Protein AF-A0A6V7K3H1-F1 (afdb_monomer_lite)

Organism: NCBI:txid1563983

Foldseek 3Di:
DDPQDVQQDDVQVVVCVVVVHADPPDDDDDDSRNHPPD

Secondary structure (DSSP, 8-state):
--HHHHHH-HHHHHHHHHTT---TT-------TTSS--

Structure (mmCIF, N/CA/C/O backbone):
data_AF-A0A6V7K3H1-F1
#
_entry.id   AF-A0A6V7K3H1-F1
#
loop_
_atom_site.group_PDB
_atom_site.id
_atom_site.type_symbol
_atom_site.label_atom_id
_atom_site.label_alt_id
_atom_site.label_comp_id
_atom_site.label_asym_id
_atom_site.label_entity_id
_atom_site.label_seq_id
_atom_site.pdbx_PDB_ins_code
_atom_site.Cartn_x
_atom_site.Cartn_y
_atom_site.Cartn_z
_atom_site.occupancy
_atom_site.B_iso_or_equiv
_atom_site.auth_seq_id
_atom_site.auth_comp_id
_atom_site.auth_asym_id
_atom_site.auth_atom_id
_atom_site.pdbx_PDB_model_num
ATOM 1 N N . ASP A 1 1 ? -2.584 5.245 -4.895 1.00 60.19 1 ASP A N 1
ATOM 2 C CA . ASP A 1 1 ? -3.940 5.762 -4.592 1.00 60.19 1 ASP A CA 1
ATOM 3 C C . ASP A 1 1 ? -4.973 5.389 -5.658 1.00 60.19 1 ASP A C 1
ATOM 5 O O . ASP A 1 1 ? -5.383 6.214 -6.461 1.00 60.19 1 ASP A O 1
ATOM 9 N N . GLY A 1 2 ? -5.401 4.124 -5.683 1.00 83.50 2 GLY A N 1
ATOM 10 C CA . GLY A 1 2 ? -6.455 3.614 -6.578 1.00 83.50 2 GLY A CA 1
ATOM 11 C C . GLY A 1 2 ? -7.752 3.267 -5.835 1.00 83.50 2 GLY A C 1
ATOM 12 O O . GLY A 1 2 ? -7.891 3.567 -4.649 1.00 83.50 2 GLY A O 1
ATOM 13 N N . ALA A 1 3 ? -8.691 2.592 -6.510 1.00 91.88 3 ALA A N 1
ATOM 14 C CA . ALA A 1 3 ? -9.955 2.138 -5.910 1.00 91.88 3 ALA A CA 1
ATOM 15 C C . ALA A 1 3 ? -9.744 1.274 -4.651 1.00 91.88 3 ALA A C 1
ATOM 17 O O . ALA A 1 3 ? -10.418 1.483 -3.647 1.00 91.88 3 ALA A O 1
ATOM 18 N N . ILE A 1 4 ? -8.742 0.389 -4.680 1.00 90.25 4 ILE A N 1
ATOM 19 C CA . ILE A 1 4 ? -8.370 -0.474 -3.549 1.00 90.25 4 ILE A CA 1
ATOM 20 C C . ILE A 1 4 ? -7.886 0.359 -2.353 1.00 90.25 4 ILE A C 1
ATOM 22 O O . ILE A 1 4 ? -8.377 0.168 -1.248 1.00 90.25 4 ILE A O 1
ATOM 26 N N . HIS A 1 5 ? -7.007 1.347 -2.568 1.00 90.81 5 HIS A N 1
ATOM 27 C CA . HIS A 1 5 ? -6.539 2.235 -1.491 1.00 90.81 5 HIS A CA 1
ATOM 28 C C . HIS A 1 5 ? -7.677 3.038 -0.851 1.00 90.81 5 HIS A C 1
ATOM 30 O O . HIS A 1 5 ? -7.707 3.190 0.367 1.00 90.81 5 HIS A O 1
ATOM 36 N N . ARG A 1 6 ? -8.640 3.521 -1.646 1.00 90.88 6 ARG A N 1
ATOM 37 C CA . ARG A 1 6 ? -9.805 4.237 -1.101 1.00 90.88 6 ARG A CA 1
ATOM 38 C C . ARG A 1 6 ? -10.687 3.332 -0.243 1.00 90.88 6 ARG A C 1
ATOM 40 O O . ARG A 1 6 ? -11.156 3.770 0.801 1.00 90.88 6 ARG A O 1
ATOM 47 N N . ALA A 1 7 ? -10.901 2.092 -0.678 1.00 92.75 7 ALA A N 1
ATOM 48 C CA . ALA A 1 7 ? -11.747 1.136 0.026 1.00 92.75 7 ALA A CA 1
ATOM 49 C C . ALA A 1 7 ? -11.072 0.554 1.281 1.00 92.75 7 ALA A C 1
ATOM 51 O O . ALA A 1 7 ? -11.734 0.415 2.303 1.00 92.75 7 ALA A O 1
ATOM 52 N N . ALA A 1 8 ? -9.765 0.277 1.242 1.00 92.62 8 ALA A N 1
ATOM 53 C CA . ALA A 1 8 ? -9.003 -0.197 2.400 1.00 92.62 8 ALA A CA 1
ATOM 54 C C . ALA A 1 8 ? -8.822 0.885 3.478 1.00 92.62 8 ALA A C 1
ATOM 56 O O . ALA A 1 8 ? -8.772 0.577 4.669 1.00 92.62 8 ALA A O 1
ATOM 57 N N . GLY A 1 9 ? -8.790 2.160 3.077 1.00 91.69 9 GLY A N 1
ATOM 58 C CA . GLY A 1 9 ? -8.595 3.298 3.969 1.00 91.69 9 GLY A CA 1
ATOM 59 C C . GLY A 1 9 ? -7.125 3.717 4.106 1.00 91.69 9 GLY A C 1
ATOM 60 O O . GLY A 1 9 ? -6.248 3.162 3.440 1.00 91.69 9 GLY A O 1
ATOM 61 N N . PRO A 1 10 ? -6.839 4.721 4.957 1.00 93.50 10 PRO A N 1
ATOM 62 C CA . PRO A 1 10 ? -5.516 5.348 5.030 1.00 93.50 10 PRO A CA 1
ATOM 63 C C . PRO A 1 10 ? -4.412 4.380 5.468 1.00 93.50 10 PRO A C 1
ATOM 65 O O . PRO A 1 10 ? -3.283 4.499 4.997 1.00 93.50 10 PRO A O 1
ATOM 68 N N . ASN A 1 11 ? -4.744 3.379 6.285 1.00 92.50 11 ASN A N 1
ATOM 69 C CA . ASN A 1 11 ? -3.751 2.465 6.842 1.00 92.50 11 ASN A CA 1
ATOM 70 C C . ASN A 1 11 ? -3.054 1.611 5.772 1.00 92.50 11 ASN A C 1
ATOM 72 O O . ASN A 1 11 ? -1.865 1.349 5.904 1.00 92.50 11 ASN A O 1
ATOM 76 N N . LEU A 1 12 ? -3.726 1.285 4.658 1.00 93.25 12 LEU A N 1
ATOM 77 C CA . LEU A 1 12 ? -3.071 0.578 3.549 1.00 93.25 12 LEU A CA 1
ATOM 78 C C . LEU A 1 12 ? -1.939 1.399 2.933 1.00 93.25 12 LEU A C 1
ATOM 80 O O . LEU A 1 12 ? -0.920 0.860 2.519 1.00 93.25 12 LEU A O 1
ATOM 84 N N . LYS A 1 13 ? -2.100 2.722 2.866 1.00 91.62 13 LYS A N 1
ATOM 85 C CA . LYS A 1 13 ? -1.049 3.602 2.354 1.00 91.62 13 LYS A CA 1
ATOM 86 C C . LYS A 1 13 ? 0.122 3.699 3.333 1.00 91.62 13 LYS A C 1
ATOM 88 O O . LYS A 1 13 ? 1.265 3.716 2.886 1.00 91.62 13 LYS A O 1
ATOM 93 N N . GLU A 1 14 ? -0.167 3.746 4.631 1.00 93.56 14 GLU A N 1
ATOM 94 C CA . GLU A 1 14 ? 0.845 3.770 5.692 1.00 93.56 14 GLU A CA 1
ATOM 95 C C . GLU A 1 14 ? 1.686 2.488 5.689 1.00 93.56 14 GLU A C 1
ATOM 97 O O . GLU A 1 14 ? 2.909 2.570 5.702 1.00 93.56 14 GLU A O 1
ATOM 102 N N . GLU A 1 15 ? 1.064 1.313 5.574 1.00 94.06 15 GLU A N 1
ATOM 103 C CA . GLU A 1 15 ? 1.791 0.039 5.491 1.00 94.06 15 GLU A CA 1
ATOM 104 C C . GLU A 1 15 ? 2.559 -0.108 4.177 1.00 94.06 15 GLU A C 1
ATOM 106 O O . GLU A 1 15 ? 3.736 -0.455 4.193 1.00 94.06 15 GLU A O 1
ATOM 111 N N . CYS A 1 16 ? 1.980 0.259 3.030 1.00 93.56 16 CYS A N 1
ATOM 112 C CA . CYS A 1 16 ? 2.742 0.275 1.778 1.00 93.56 16 CYS A CA 1
ATOM 113 C C . CYS A 1 16 ? 4.001 1.163 1.860 1.00 93.56 16 CYS A C 1
ATOM 115 O O . CYS A 1 16 ? 4.998 0.862 1.202 1.00 93.56 16 CYS A O 1
ATOM 117 N N . ALA A 1 17 ? 3.981 2.233 2.665 1.00 92.75 17 ALA A N 1
ATOM 118 C CA . ALA A 1 17 ? 5.144 3.092 2.872 1.00 92.75 17 ALA A CA 1
ATOM 119 C C . ALA A 1 17 ? 6.252 2.420 3.707 1.00 92.75 17 ALA A C 1
ATOM 121 O O . ALA A 1 17 ? 7.423 2.722 3.490 1.00 92.75 17 ALA A O 1
ATOM 122 N N . THR A 1 18 ? 5.924 1.484 4.606 1.00 93.75 18 THR A N 1
ATOM 123 C CA . THR A 1 18 ? 6.929 0.729 5.385 1.00 93.75 18 THR A CA 1
ATOM 124 C C . THR A 1 18 ? 7.564 -0.411 4.587 1.00 93.75 18 THR A C 1
ATOM 126 O O . THR A 1 18 ? 8.657 -0.869 4.918 1.00 93.75 18 THR A O 1
ATOM 129 N N . LEU A 1 19 ? 6.919 -0.847 3.501 1.00 92.38 19 LEU A N 1
ATOM 130 C CA . LEU A 1 19 ? 7.366 -1.972 2.679 1.00 92.38 19 LEU A CA 1
ATOM 131 C C . LEU A 1 19 ? 8.497 -1.637 1.692 1.00 92.38 19 LEU A C 1
ATOM 133 O O . LEU A 1 19 ? 8.999 -2.555 1.045 1.00 92.38 19 LEU A O 1
ATOM 137 N N . ASN A 1 20 ? 8.934 -0.377 1.576 1.00 91.38 20 ASN A N 1
ATOM 138 C CA . ASN A 1 20 ? 10.000 0.064 0.658 1.00 91.38 20 ASN A CA 1
ATOM 139 C C . ASN A 1 20 ? 9.758 -0.334 -0.817 1.00 91.38 20 ASN A C 1
ATOM 141 O O . ASN A 1 20 ? 10.668 -0.778 -1.516 1.00 91.38 20 ASN A O 1
ATOM 145 N N . GLY A 1 21 ? 8.517 -0.199 -1.297 1.00 91.44 21 GLY A N 1
ATOM 146 C CA . GLY A 1 21 ? 8.137 -0.525 -2.679 1.00 91.44 21 GLY A CA 1
ATOM 147 C C . GLY A 1 21 ? 8.057 -2.030 -2.957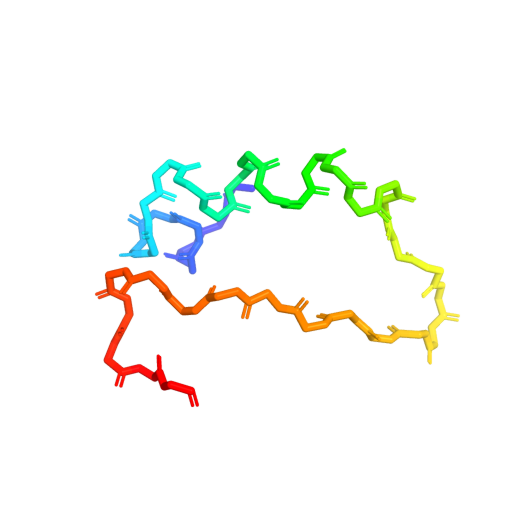 1.00 91.44 21 GLY A C 1
ATOM 148 O O . GLY A 1 21 ? 8.035 -2.840 -2.037 1.00 91.44 21 GLY A O 1
ATOM 149 N N . CYS A 1 22 ? 7.982 -2.428 -4.225 1.00 94.19 22 CYS A N 1
ATOM 150 C CA . CYS A 1 22 ? 7.977 -3.831 -4.648 1.00 94.19 22 CYS A CA 1
ATOM 151 C C . CYS A 1 22 ? 8.683 -3.934 -6.000 1.00 94.19 22 CYS A C 1
ATOM 153 O O . CYS A 1 22 ? 8.367 -3.156 -6.903 1.00 94.19 22 CYS A O 1
ATOM 155 N N . ASN A 1 23 ? 9.646 -4.848 -6.137 1.00 95.38 23 ASN A N 1
ATOM 156 C CA . ASN A 1 23 ? 10.353 -5.011 -7.402 1.00 95.38 23 ASN A CA 1
ATOM 157 C C . ASN A 1 23 ? 9.455 -5.702 -8.433 1.00 95.38 23 ASN A C 1
ATOM 159 O O . ASN A 1 23 ? 8.475 -6.372 -8.098 1.00 95.38 23 ASN A O 1
ATOM 163 N N . VAL A 1 24 ? 9.798 -5.544 -9.710 1.00 95.12 24 VAL A N 1
ATOM 164 C CA . VAL A 1 24 ? 9.088 -6.212 -10.805 1.00 95.12 24 VAL A CA 1
ATOM 165 C C . VAL A 1 24 ? 9.207 -7.728 -10.638 1.00 95.12 24 VAL A C 1
ATOM 167 O O . VAL A 1 24 ? 10.310 -8.252 -10.522 1.00 95.12 24 VAL A O 1
ATOM 170 N N . GLY A 1 25 ? 8.069 -8.424 -10.643 1.00 96.50 25 GLY A N 1
ATOM 171 C CA . GLY A 1 25 ? 8.003 -9.877 -10.447 1.00 96.50 25 GLY A CA 1
ATOM 172 C C . GLY A 1 25 ? 7.884 -10.318 -8.986 1.00 96.50 25 GLY A C 1
ATOM 173 O O . GLY A 1 25 ? 7.651 -11.497 -8.737 1.00 96.50 25 GLY A O 1
ATOM 174 N N . GLU A 1 26 ? 7.979 -9.393 -8.031 1.00 94.62 26 GLU A N 1
ATOM 175 C CA . GLU A 1 26 ? 7.723 -9.666 -6.617 1.00 94.62 26 GLU A CA 1
ATOM 176 C C . GLU A 1 26 ? 6.301 -9.248 -6.221 1.00 94.62 26 GLU A C 1
ATOM 178 O O . GLU A 1 26 ? 5.664 -8.416 -6.873 1.00 94.62 26 GLU A O 1
ATOM 183 N N . ALA A 1 27 ? 5.810 -9.816 -5.119 1.00 93.69 27 ALA A N 1
ATOM 184 C CA . ALA A 1 27 ? 4.568 -9.409 -4.476 1.00 93.69 27 ALA A CA 1
ATOM 185 C C . ALA A 1 27 ? 4.784 -9.296 -2.964 1.00 93.69 27 ALA A C 1
ATOM 187 O O . ALA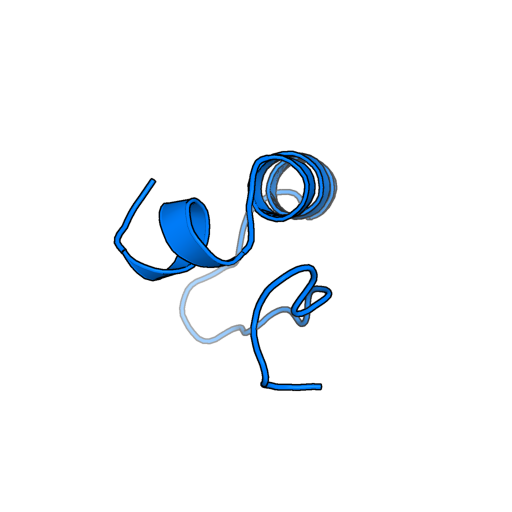 A 1 27 ? 5.510 -10.095 -2.369 1.00 93.69 27 ALA A O 1
ATOM 188 N N . LYS A 1 28 ? 4.134 -8.312 -2.338 1.00 93.69 28 LYS A N 1
ATOM 189 C CA . LYS A 1 28 ? 4.143 -8.116 -0.885 1.00 93.69 28 LYS A CA 1
ATOM 190 C C . LYS A 1 28 ? 2.719 -8.144 -0.363 1.00 93.69 28 LYS A C 1
ATOM 192 O O . LYS A 1 28 ? 1.820 -7.584 -0.988 1.00 93.69 28 LYS A O 1
ATOM 197 N N . ILE A 1 29 ? 2.534 -8.816 0.766 1.00 92.69 29 ILE A N 1
ATOM 198 C CA . ILE A 1 29 ? 1.245 -8.884 1.444 1.00 92.69 29 ILE A CA 1
ATOM 199 C C . ILE A 1 29 ? 1.109 -7.706 2.410 1.00 92.69 29 ILE A C 1
ATOM 201 O O . ILE A 1 29 ? 2.075 -7.312 3.060 1.00 92.69 29 ILE A O 1
ATOM 205 N N . THR A 1 30 ? -0.096 -7.159 2.471 1.00 93.19 30 THR A N 1
ATOM 206 C CA . THR A 1 30 ? -0.521 -6.096 3.386 1.00 93.19 30 THR A CA 1
ATO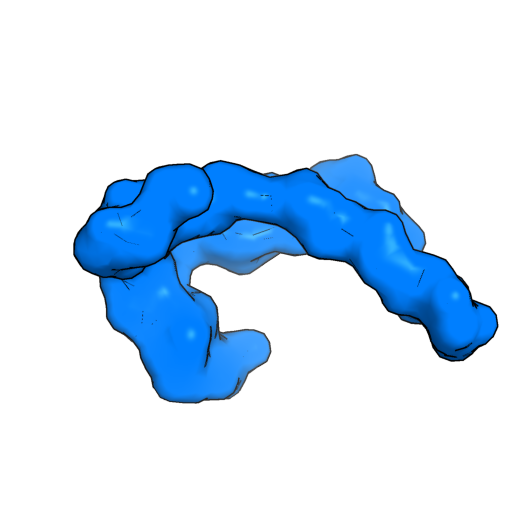M 207 C C . THR A 1 30 ? -1.811 -6.533 4.063 1.00 93.19 30 THR A C 1
ATOM 209 O O . THR A 1 30 ? -2.495 -7.442 3.583 1.00 93.19 30 THR A O 1
ATOM 212 N N . GLY A 1 31 ? -2.207 -5.849 5.128 1.00 92.06 31 GLY A N 1
ATOM 213 C CA . GLY A 1 31 ? -3.557 -5.971 5.657 1.00 92.06 31 GLY A CA 1
ATOM 214 C C . GLY A 1 31 ? -4.620 -5.567 4.626 1.00 92.06 31 GLY A C 1
ATOM 215 O O . GLY A 1 31 ? -4.42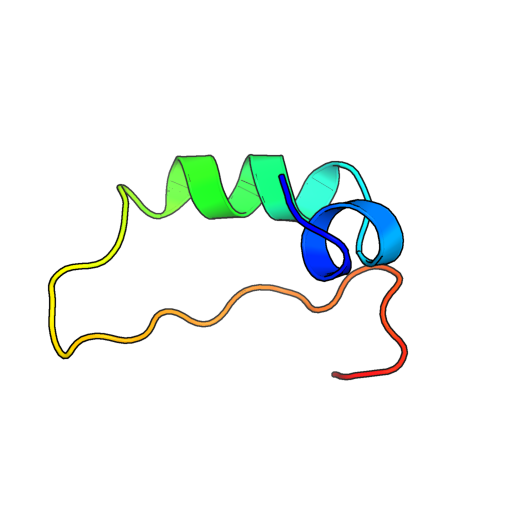7 -4.662 3.812 1.00 92.06 31 GLY A O 1
ATOM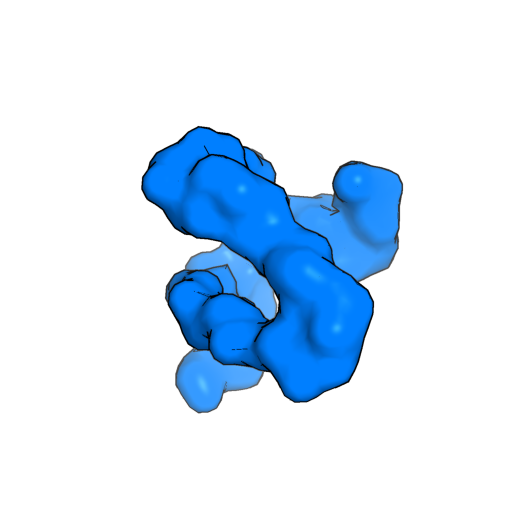 216 N N . GLY A 1 32 ? -5.784 -6.220 4.679 1.00 91.75 32 GLY A N 1
ATOM 217 C CA . GLY A 1 32 ? -6.976 -5.801 3.927 1.00 91.75 32 GLY A CA 1
ATOM 218 C C . GLY A 1 32 ? -7.686 -4.585 4.540 1.00 91.75 32 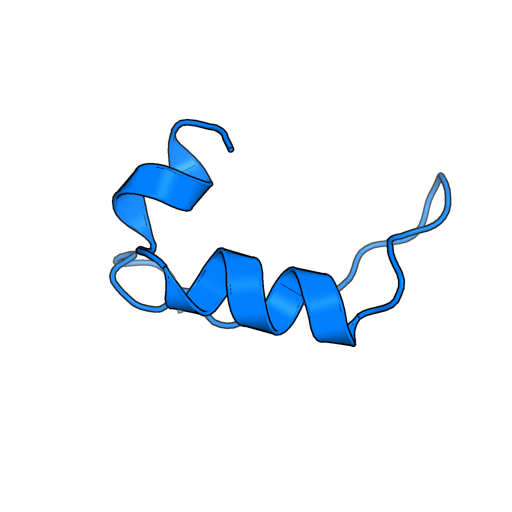GLY A C 1
ATOM 219 O O . GLY A 1 32 ? -8.412 -3.866 3.852 1.00 91.75 32 GLY A O 1
ATOM 220 N N . TYR A 1 33 ? -7.447 -4.304 5.824 1.00 92.88 33 TYR A N 1
ATOM 221 C CA . TYR A 1 33 ? -8.056 -3.207 6.585 1.00 92.88 33 TYR A CA 1
ATOM 222 C C . TYR A 1 33 ? -9.586 -3.194 6.508 1.00 92.88 33 TYR A C 1
ATOM 224 O O . TYR A 1 33 ? -10.240 -4.083 7.043 1.00 92.88 33 TYR A O 1
ATOM 232 N N . LYS A 1 34 ? -10.169 -2.171 5.872 1.00 92.81 34 LYS A N 1
ATOM 233 C CA . LYS A 1 34 ? -11.619 -2.032 5.697 1.00 92.81 34 LYS A CA 1
ATOM 234 C C . LYS A 1 34 ? -12.166 -2.871 4.539 1.00 92.81 34 LYS A C 1
ATOM 236 O O . LYS A 1 34 ? -13.375 -2.870 4.315 1.00 92.81 34 LYS A O 1
ATOM 241 N N . LEU A 1 35 ? -11.305 -3.555 3.783 1.00 92.50 35 LEU A N 1
ATOM 242 C CA . LEU A 1 35 ? -11.746 -4.467 2.736 1.00 92.50 35 LEU A CA 1
ATOM 243 C C . LEU A 1 35 ? -12.392 -5.715 3.352 1.00 92.50 35 LEU A C 1
ATOM 245 O O . LEU A 1 35 ? -11.970 -6.175 4.410 1.00 92.50 35 LEU A O 1
ATOM 249 N N . PRO A 1 36 ? -13.384 -6.310 2.670 1.00 90.19 36 PRO A N 1
ATOM 250 C CA . PRO A 1 36 ? -13.972 -7.576 3.102 1.00 90.19 36 PRO A CA 1
ATOM 251 C C . PRO A 1 36 ? -13.000 -8.760 2.961 1.00 90.19 36 PRO A C 1
ATOM 253 O O . PRO A 1 36 ? -13.235 -9.817 3.544 1.00 90.19 36 PRO A O 1
ATOM 256 N N . ALA A 1 37 ? -11.933 -8.594 2.175 1.00 82.31 37 ALA A N 1
ATOM 257 C CA . ALA A 1 37 ? -10.884 -9.587 1.993 1.00 82.31 37 ALA A CA 1
ATOM 258 C C . ALA A 1 37 ? -9.959 -9.634 3.220 1.00 82.31 37 ALA A C 1
ATOM 260 O O . ALA A 1 37 ? -9.583 -8.587 3.753 1.00 82.31 37 ALA A O 1
ATOM 261 N N . LYS A 1 38 ? -9.599 -10.849 3.638 1.00 66.50 38 LYS A N 1
ATOM 262 C CA . LYS A 1 38 ? -8.654 -11.133 4.722 1.00 66.50 38 LYS A CA 1
ATOM 263 C C . LYS A 1 38 ? -7.425 -11.824 4.168 1.00 66.50 38 LYS A C 1
ATOM 265 O O . LYS A 1 38 ? -7.624 -12.735 3.334 1.00 66.50 38 LYS A O 1
#

Radius of gyration: 10.14 Å; chains: 1; bounding box: 24×17×18 Å

Sequence (38 aa):
DGAIHRAAGPNLKEECATLNGCNVGEAKITGGYKLPAK

pLDDT: mean 90.75, std 6.99, range [60.19, 96.5]

InterPro domains:
  IPR002589 Macro domain [PF01661] (1-38)
  IPR043472 Macro domain-like [G3DSA:3.40.220.10] (1-38)
  IPR043472 Macro domain-like [SSF52949] (1-38)